Protein AF-A0A0K8TQ67-F1 (afdb_monomer_lite)

Sequence (113 aa):
MLVRFAVKTGIAAAAFYEIKHLGVWGSSYQTEKLSKEICGLTSPYVAKVKKTLDMPLLPKTGEMRFLAKHYYNAGVKNTVHFVYMLPCYAGQMMKKAKDAITQSTEPKANNPK

Structure (mmCIF, N/CA/C/O backbone):
data_AF-A0A0K8TQ67-F1
#
_entry.id   AF-A0A0K8TQ67-F1
#
loop_
_atom_site.group_PDB
_atom_site.id
_atom_site.type_symbol
_atom_site.label_atom_id
_atom_site.label_alt_id
_atom_site.label_comp_id
_atom_site.label_asym_id
_atom_site.label_entity_id
_atom_site.label_seq_id
_atom_site.pdbx_PDB_ins_code
_atom_site.Cartn_x
_atom_site.Cartn_y
_atom_site.Cartn_z
_atom_site.occupancy
_atom_site.B_iso_or_equiv
_atom_site.auth_seq_id
_atom_site.auth_comp_id
_atom_site.auth_asym_id
_atom_site.auth_atom_id
_atom_site.pdbx_PDB_model_num
ATOM 1 N N . MET A 1 1 ? 4.711 8.947 -25.640 1.00 65.12 1 MET A N 1
ATOM 2 C CA . MET A 1 1 ? 4.765 8.494 -24.226 1.00 65.12 1 MET A CA 1
ATOM 3 C C . MET A 1 1 ? 4.092 9.474 -23.260 1.00 65.12 1 MET A C 1
ATOM 5 O O . MET A 1 1 ? 3.269 9.023 -22.475 1.00 65.12 1 MET A O 1
ATOM 9 N N . LEU A 1 2 ? 4.348 10.786 -23.357 1.00 74.06 2 LEU A N 1
ATOM 10 C CA . LEU A 1 2 ? 3.777 11.813 -22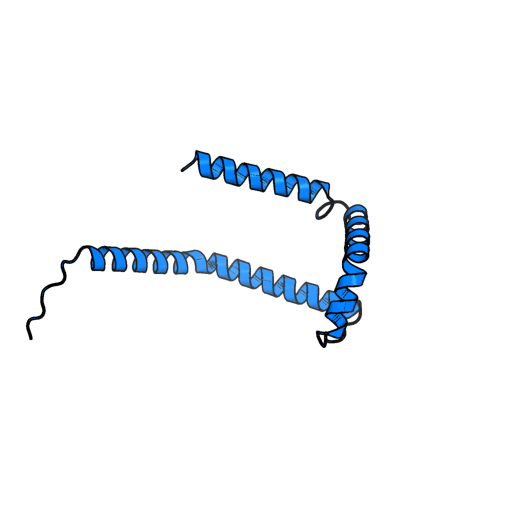.464 1.00 74.06 2 LEU A CA 1
ATOM 11 C C . LEU A 1 2 ? 2.239 11.890 -22.459 1.00 74.06 2 LEU A C 1
ATOM 13 O O . LEU A 1 2 ? 1.644 11.958 -21.393 1.00 74.06 2 LEU A O 1
ATOM 17 N N . VAL A 1 3 ? 1.583 11.781 -23.619 1.00 83.25 3 VAL A N 1
ATOM 18 C CA . VAL A 1 3 ? 0.106 11.818 -23.704 1.00 83.25 3 VAL A CA 1
ATOM 19 C C . VAL A 1 3 ? -0.537 10.644 -22.958 1.00 83.25 3 VAL A C 1
ATOM 21 O O . VAL A 1 3 ? -1.484 10.825 -22.204 1.00 83.25 3 VAL A O 1
ATOM 24 N N . ARG A 1 4 ? 0.016 9.430 -23.090 1.00 79.12 4 ARG A N 1
ATOM 25 C CA . ARG A 1 4 ? -0.483 8.249 -22.359 1.00 79.12 4 ARG A CA 1
ATOM 26 C C . ARG A 1 4 ? -0.263 8.383 -20.854 1.00 79.12 4 ARG A C 1
ATOM 28 O O . ARG A 1 4 ? -1.087 7.901 -20.086 1.00 79.12 4 ARG A O 1
ATOM 35 N N . PHE A 1 5 ? 0.833 9.021 -20.444 1.00 85.81 5 PHE A N 1
ATOM 36 C CA . PHE A 1 5 ? 1.092 9.325 -19.042 1.00 85.81 5 PHE A CA 1
ATOM 37 C C . PHE A 1 5 ? 0.074 10.338 -18.508 1.00 85.81 5 PHE A C 1
ATOM 39 O O . PHE A 1 5 ? -0.581 10.031 -17.524 1.00 85.81 5 PHE A O 1
ATOM 46 N N . ALA A 1 6 ? -0.153 11.451 -19.215 1.00 85.25 6 ALA A N 1
ATOM 47 C CA . ALA A 1 6 ? -1.128 12.480 -18.848 1.00 85.25 6 ALA A CA 1
ATOM 48 C C . ALA A 1 6 ? -2.564 11.938 -18.745 1.00 85.25 6 ALA A C 1
ATOM 50 O O . ALA A 1 6 ? -3.293 12.265 -17.814 1.00 85.25 6 ALA A O 1
ATOM 51 N N . VAL A 1 7 ? -2.964 11.061 -19.670 1.00 88.06 7 VAL A N 1
ATOM 52 C CA . VAL A 1 7 ? -4.278 10.403 -19.614 1.00 88.06 7 VAL A CA 1
ATOM 53 C C . VAL A 1 7 ? -4.374 9.491 -18.389 1.00 88.06 7 VAL A C 1
ATOM 55 O O . VAL A 1 7 ? -5.354 9.549 -17.652 1.00 88.06 7 VAL A O 1
ATOM 58 N N . LYS A 1 8 ? -3.348 8.675 -18.120 1.00 87.94 8 LYS A N 1
ATOM 59 C CA . LYS A 1 8 ? -3.339 7.785 -16.949 1.00 87.94 8 LYS A CA 1
ATOM 60 C C . LYS A 1 8 ? -3.314 8.554 -15.628 1.00 87.94 8 LYS A C 1
ATOM 62 O O . LYS A 1 8 ? -4.016 8.163 -14.699 1.00 87.94 8 LYS A O 1
ATOM 67 N N . THR A 1 9 ? -2.542 9.634 -15.538 1.00 84.81 9 THR A N 1
ATOM 68 C CA . THR A 1 9 ? -2.508 10.485 -14.344 1.00 84.81 9 THR A CA 1
ATOM 69 C C . THR A 1 9 ? -3.809 11.254 -14.171 1.00 84.81 9 THR A C 1
ATOM 71 O O . THR A 1 9 ? -4.268 11.374 -13.043 1.00 84.81 9 THR A O 1
ATOM 74 N N . GLY A 1 10 ? -4.446 11.700 -15.257 1.00 86.00 10 GLY A N 1
ATOM 75 C CA . GLY A 1 10 ? -5.773 12.318 -15.221 1.00 86.00 10 GLY A CA 1
ATOM 76 C C . GLY A 1 10 ? -6.843 11.371 -14.678 1.00 86.00 10 GLY A C 1
ATOM 77 O O . GLY A 1 10 ? -7.584 11.741 -13.772 1.00 86.00 10 GLY A O 1
ATOM 78 N N . ILE A 1 11 ? -6.869 10.120 -15.152 1.00 88.44 11 ILE A N 1
ATOM 79 C CA . ILE A 1 11 ? -7.787 9.087 -14.638 1.00 88.44 11 ILE A CA 1
ATOM 80 C C . ILE A 1 11 ? -7.512 8.803 -13.156 1.00 88.44 11 ILE A C 1
ATOM 82 O O . ILE A 1 11 ? -8.444 8.744 -12.357 1.00 88.44 11 ILE A O 1
ATOM 86 N N . ALA A 1 12 ? -6.241 8.661 -12.772 1.00 83.62 12 ALA A N 1
ATOM 87 C CA . ALA A 1 12 ? -5.872 8.442 -11.378 1.00 83.62 12 ALA A CA 1
ATOM 88 C C . ALA A 1 12 ? -6.288 9.626 -10.489 1.00 83.62 12 ALA A C 1
ATOM 90 O O . ALA A 1 12 ? -6.867 9.414 -9.429 1.00 83.62 12 ALA A O 1
ATOM 91 N N . ALA A 1 13 ? -6.051 10.864 -10.927 1.00 80.06 13 ALA A N 1
ATOM 92 C CA . ALA A 1 13 ? -6.424 12.069 -10.192 1.00 80.06 13 ALA A CA 1
ATOM 93 C C . ALA A 1 13 ? -7.945 12.203 -10.031 1.00 80.06 13 ALA A C 1
ATOM 95 O O . ALA A 1 13 ? -8.409 12.526 -8.940 1.00 80.06 13 ALA A O 1
ATOM 96 N N . ALA A 1 14 ? -8.717 11.895 -11.078 1.00 78.50 14 ALA A N 1
ATOM 97 C CA . ALA A 1 14 ? -10.176 11.870 -11.012 1.00 78.50 14 ALA A CA 1
ATOM 98 C C . ALA A 1 14 ? -10.672 10.818 -10.007 1.00 78.50 14 ALA A C 1
ATOM 100 O O . ALA A 1 14 ? -11.478 11.131 -9.135 1.00 78.50 14 ALA A O 1
ATOM 101 N N . ALA A 1 15 ? -10.118 9.602 -10.051 1.00 80.69 15 ALA A N 1
ATOM 102 C CA . ALA A 1 15 ? -10.437 8.560 -9.076 1.00 80.69 15 ALA A CA 1
ATOM 103 C C . ALA A 1 15 ? -10.089 8.992 -7.641 1.00 80.69 15 ALA A C 1
ATOM 105 O O . ALA A 1 15 ? -10.882 8.797 -6.725 1.00 80.69 15 ALA A O 1
ATOM 106 N N . PHE A 1 16 ? -8.935 9.631 -7.438 1.00 76.81 16 PHE A N 1
ATOM 107 C CA . PHE A 1 16 ? -8.545 10.178 -6.136 1.00 76.81 16 PHE A CA 1
ATOM 108 C C . PHE A 1 16 ? -9.498 11.271 -5.641 1.00 76.81 16 PHE A C 1
ATOM 110 O O . PHE A 1 16 ? -9.796 11.323 -4.446 1.00 76.81 16 PHE A O 1
ATOM 117 N N . TYR A 1 17 ? -9.978 12.135 -6.534 1.00 78.06 17 TYR A N 1
ATOM 118 C CA . TYR A 1 17 ? -10.929 13.188 -6.193 1.00 78.06 17 TYR A CA 1
ATOM 119 C C . TYR A 1 17 ? -12.277 12.606 -5.750 1.00 78.06 17 TYR A C 1
ATOM 121 O O . TYR A 1 17 ? -12.794 12.994 -4.703 1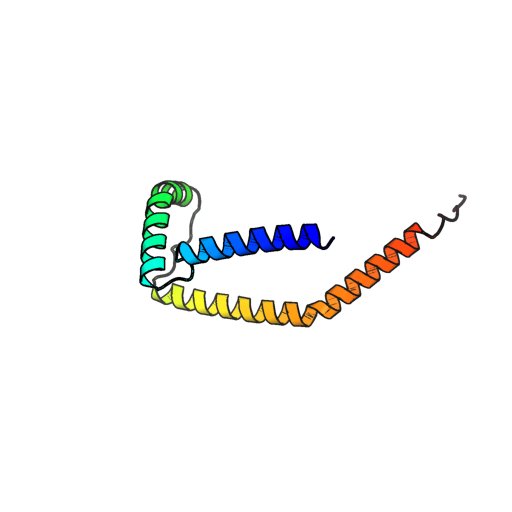.00 78.06 17 TYR A O 1
ATOM 129 N N . GLU A 1 18 ? -12.779 11.604 -6.471 1.00 72.50 18 GLU A N 1
ATOM 130 C CA . GLU A 1 18 ? -13.994 10.869 -6.103 1.00 72.50 18 GLU A CA 1
ATOM 131 C C . GLU A 1 18 ? -13.837 10.134 -4.766 1.00 72.50 18 GLU A C 1
ATOM 133 O O . GLU A 1 18 ? -14.684 10.249 -3.884 1.00 72.50 18 GLU A O 1
ATOM 138 N N . ILE A 1 19 ? -12.708 9.455 -4.542 1.00 70.31 19 ILE A N 1
ATOM 139 C CA . ILE A 1 19 ? -12.410 8.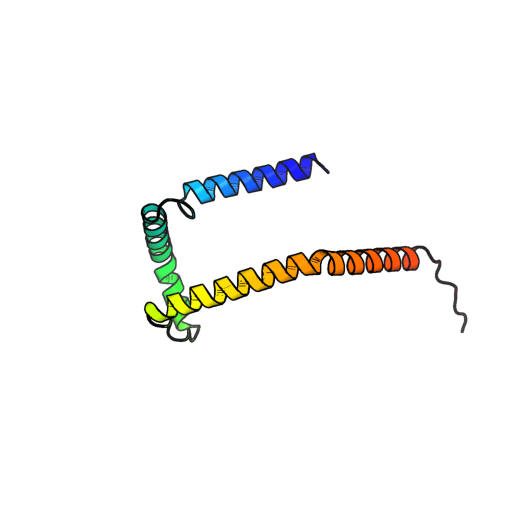777 -3.266 1.00 70.31 19 ILE A CA 1
ATOM 140 C C . ILE A 1 19 ? -12.383 9.777 -2.099 1.00 70.31 19 ILE A C 1
ATOM 142 O O . ILE A 1 19 ? -12.833 9.465 -0.991 1.00 70.31 19 ILE A O 1
ATOM 146 N N . LYS A 1 20 ? -11.875 10.991 -2.331 1.00 69.44 20 LYS A N 1
ATOM 147 C CA . LYS A 1 20 ? -11.903 12.067 -1.337 1.00 69.44 20 LYS A CA 1
ATOM 148 C C . LYS A 1 20 ? -13.332 12.558 -1.087 1.00 69.44 20 LYS A C 1
ATOM 150 O O . LYS A 1 20 ? -13.697 12.743 0.073 1.00 69.44 20 LYS A O 1
ATOM 155 N N . HIS A 1 21 ? -14.130 12.731 -2.139 1.00 66.44 21 HIS A N 1
ATOM 156 C CA . HIS A 1 21 ? -15.521 13.181 -2.047 1.00 66.44 21 HIS A CA 1
ATOM 157 C C . HIS A 1 21 ? -16.433 12.152 -1.359 1.00 66.44 21 HIS A C 1
ATOM 159 O O . HIS A 1 21 ? -17.307 12.520 -0.579 1.00 66.44 21 HIS A O 1
ATOM 165 N N . LEU A 1 22 ? -16.164 10.858 -1.550 1.00 63.06 22 LEU A N 1
ATOM 166 C CA . LEU A 1 22 ? -16.820 9.755 -0.841 1.00 63.06 22 LEU A CA 1
ATOM 167 C C . LEU A 1 22 ? -16.531 9.748 0.670 1.00 63.06 22 LEU A C 1
ATOM 169 O O . LEU A 1 22 ? -17.125 8.969 1.407 1.00 63.06 22 LEU A O 1
ATOM 173 N N . GLY A 1 23 ? -15.636 10.610 1.159 1.00 58.25 23 GLY A N 1
ATOM 174 C CA . GLY A 1 23 ? -15.358 10.745 2.585 1.00 58.25 23 GLY A CA 1
ATOM 175 C C . GLY A 1 23 ? -14.427 9.665 3.135 1.00 58.25 23 GLY A C 1
ATOM 176 O O . GLY A 1 23 ? -14.259 9.580 4.349 1.00 58.25 23 GLY A O 1
ATOM 177 N N . VAL A 1 24 ? -13.765 8.880 2.274 1.00 60.78 24 VAL A N 1
ATOM 178 C CA . VAL A 1 24 ? -12.747 7.888 2.684 1.00 60.78 24 VAL A CA 1
ATOM 179 C C . VAL A 1 24 ? -11.582 8.563 3.420 1.00 60.78 24 VAL A C 1
ATOM 181 O O . VAL A 1 24 ? -11.039 8.006 4.367 1.00 60.78 24 VAL A O 1
ATOM 184 N N . TRP A 1 25 ? -11.250 9.792 3.014 1.00 63.66 25 TRP A N 1
ATOM 185 C CA . TRP A 1 25 ? -10.249 10.665 3.645 1.00 63.66 25 TRP A CA 1
ATOM 186 C C . TRP A 1 25 ? -10.873 11.971 4.171 1.00 63.66 25 TRP A C 1
ATOM 188 O O . TRP A 1 25 ? -10.188 12.987 4.294 1.00 63.66 25 TRP A O 1
ATOM 198 N N . GLY A 1 26 ? -12.194 11.967 4.380 1.00 64.06 26 GLY A N 1
ATOM 199 C CA . GLY A 1 26 ? -12.972 13.113 4.849 1.00 64.06 26 GLY A CA 1
ATOM 200 C C . GLY A 1 26 ? -12.921 13.271 6.369 1.00 64.06 26 GLY A C 1
ATOM 201 O O . GLY A 1 26 ? -12.016 12.775 7.039 1.00 64.06 26 GLY A O 1
ATOM 202 N N . SER A 1 27 ? -13.903 13.970 6.938 1.00 66.19 27 SER A N 1
ATOM 203 C CA . SER A 1 27 ? -14.023 14.047 8.397 1.00 66.19 27 SER A CA 1
ATOM 204 C C . SER A 1 27 ? -14.401 12.684 8.985 1.00 66.19 27 SER A C 1
ATOM 206 O O . SER A 1 27 ? -15.075 11.881 8.338 1.00 66.19 27 SER A O 1
ATOM 208 N N . SER A 1 28 ? -14.031 12.444 10.246 1.00 63.38 28 SER A N 1
ATOM 209 C CA . SER A 1 28 ? -14.308 11.194 10.972 1.00 63.38 28 SER A CA 1
ATOM 210 C C . SER A 1 28 ? -15.779 10.769 10.875 1.00 63.38 28 SER A C 1
ATOM 212 O O . SER A 1 28 ? -16.083 9.587 10.761 1.00 63.38 28 SER A O 1
ATOM 214 N N . TYR A 1 29 ? -16.685 11.751 10.859 1.00 67.19 29 TYR A N 1
ATOM 215 C CA . TYR A 1 29 ? -18.126 11.558 10.720 1.00 67.19 29 TYR A CA 1
ATOM 216 C C . TYR A 1 29 ? -18.534 11.021 9.337 1.00 67.19 29 TYR A C 1
ATOM 218 O O . TYR A 1 29 ? -19.355 10.108 9.239 1.00 67.19 29 TYR A O 1
ATOM 226 N N . GLN A 1 30 ? -17.952 11.555 8.259 1.00 66.00 30 GLN A N 1
ATOM 227 C CA . GLN A 1 30 ? -18.244 11.104 6.895 1.00 66.00 30 GLN A CA 1
ATOM 228 C C . GLN A 1 30 ? -17.709 9.691 6.649 1.00 66.00 30 GLN A C 1
ATOM 230 O O . GLN A 1 30 ? -18.419 8.854 6.092 1.00 66.00 30 GLN A O 1
ATOM 235 N N . THR A 1 31 ? -16.499 9.400 7.131 1.00 65.50 31 THR A N 1
ATOM 236 C CA . THR A 1 31 ? -15.903 8.063 7.031 1.00 65.50 31 THR A CA 1
ATOM 237 C C . THR A 1 31 ? -16.686 7.031 7.846 1.00 65.50 31 THR A C 1
ATOM 239 O O . THR A 1 31 ? -16.876 5.905 7.388 1.00 65.50 31 THR A O 1
ATOM 242 N N . GLU A 1 32 ? -17.191 7.396 9.031 1.00 64.81 32 GLU A N 1
ATOM 243 C CA . GLU A 1 32 ? -18.024 6.504 9.847 1.00 64.81 32 GLU A CA 1
ATOM 244 C C . GLU A 1 32 ? -19.357 6.182 9.159 1.00 64.81 32 GLU A C 1
ATOM 246 O O . GLU A 1 32 ? -19.773 5.019 9.138 1.00 64.81 32 GLU A O 1
ATOM 251 N N . LYS A 1 33 ? -20.006 7.186 8.553 1.00 73.25 33 LYS A N 1
ATOM 252 C CA . LYS A 1 33 ? -21.250 6.998 7.795 1.00 73.25 33 LYS A CA 1
ATOM 253 C C . LYS A 1 33 ? -21.039 6.060 6.604 1.00 73.25 33 LYS A C 1
ATOM 255 O O . LYS A 1 33 ? -21.772 5.081 6.478 1.00 73.25 33 LYS A O 1
ATOM 260 N N . LEU A 1 34 ? -19.999 6.306 5.804 1.00 70.75 34 LEU A N 1
ATOM 261 C CA . LEU A 1 34 ? -19.635 5.453 4.669 1.00 70.75 34 LEU A CA 1
ATOM 262 C C . LEU A 1 34 ? -19.308 4.021 5.121 1.00 70.75 34 LEU A C 1
ATOM 264 O O . LEU A 1 34 ? -19.765 3.052 4.521 1.00 70.75 34 LEU A O 1
ATOM 268 N N . SER A 1 35 ? -18.547 3.872 6.208 1.00 63.19 35 SER A N 1
ATOM 269 C CA . SER A 1 35 ? -18.182 2.563 6.760 1.00 63.19 35 SER A CA 1
ATOM 270 C C . SER A 1 35 ? -19.409 1.760 7.192 1.00 63.19 35 SER A C 1
ATOM 272 O O . SER A 1 35 ? -19.515 0.577 6.867 1.00 63.19 35 SER A O 1
ATOM 274 N N . LYS A 1 36 ? -20.373 2.396 7.870 1.00 73.69 36 LYS A N 1
ATOM 275 C CA . LYS A 1 36 ? -21.639 1.759 8.264 1.00 73.69 36 LYS A CA 1
ATOM 276 C C . LYS A 1 36 ? -22.471 1.335 7.056 1.00 73.69 36 LYS A C 1
ATOM 278 O O . LYS A 1 36 ? -23.026 0.240 7.066 1.00 73.69 36 LYS A O 1
ATOM 283 N N . GLU A 1 37 ? -22.525 2.163 6.020 1.00 77.19 37 GLU A N 1
ATOM 284 C CA . GLU A 1 37 ? -23.272 1.890 4.790 1.00 77.19 37 GLU A CA 1
ATOM 285 C C . GLU A 1 37 ? -22.659 0.719 4.004 1.00 77.19 37 GLU A C 1
ATOM 287 O O . GLU A 1 37 ? -23.355 -0.240 3.660 1.00 77.19 37 GLU A O 1
ATOM 292 N N . ILE A 1 38 ? -21.332 0.711 3.843 1.00 72.75 38 ILE A N 1
ATOM 293 C CA . ILE A 1 38 ? -20.592 -0.404 3.237 1.00 72.75 38 ILE A CA 1
ATOM 294 C C . ILE A 1 38 ? -20.735 -1.672 4.085 1.00 72.75 38 ILE A C 1
ATOM 296 O O . ILE A 1 38 ? -21.012 -2.743 3.546 1.00 72.75 38 ILE A O 1
ATOM 300 N N . CYS A 1 39 ? -20.597 -1.583 5.410 1.00 68.00 39 CYS A N 1
ATOM 301 C CA . CYS A 1 39 ? -20.793 -2.734 6.292 1.00 68.00 39 CYS A CA 1
ATOM 302 C C . CYS A 1 39 ? -22.219 -3.281 6.189 1.00 68.00 39 CYS A C 1
ATOM 304 O O . CYS A 1 39 ? -22.384 -4.497 6.164 1.00 68.00 39 CYS A O 1
ATOM 306 N N . GLY A 1 40 ? -23.233 -2.421 6.065 1.00 71.56 40 GLY A N 1
ATOM 307 C CA . GLY A 1 40 ? -24.621 -2.828 5.842 1.00 71.56 40 GLY A CA 1
ATOM 308 C C . GLY A 1 40 ? -24.801 -3.612 4.541 1.00 71.56 40 GLY A C 1
ATOM 309 O O . GLY A 1 40 ? -25.388 -4.694 4.555 1.00 71.56 40 GLY A O 1
ATOM 310 N N . LEU A 1 41 ? -24.220 -3.124 3.441 1.00 73.25 41 LEU A N 1
ATOM 311 C CA . LEU A 1 41 ? -24.268 -3.784 2.129 1.00 73.25 41 LEU A CA 1
ATOM 312 C C . LEU A 1 41 ? -23.468 -5.096 2.087 1.00 73.25 41 LEU A C 1
ATOM 314 O O . LEU A 1 41 ? -23.860 -6.051 1.417 1.00 73.25 41 LEU A O 1
ATOM 318 N N . THR A 1 42 ? -22.356 -5.161 2.821 1.00 65.38 42 THR A N 1
ATOM 319 C CA . THR A 1 42 ? -21.453 -6.323 2.810 1.00 65.38 42 THR A CA 1
ATOM 320 C C . THR A 1 42 ? -21.845 -7.376 3.856 1.00 65.38 42 THR A C 1
ATOM 322 O O . THR A 1 42 ? -21.496 -8.544 3.705 1.00 65.38 42 THR A O 1
ATOM 325 N N . SER A 1 43 ? -22.619 -7.004 4.884 1.00 65.19 43 SER A N 1
ATOM 326 C CA . SER A 1 43 ? -23.100 -7.871 5.974 1.00 65.19 43 SER A CA 1
ATOM 327 C C . SER A 1 43 ? -23.655 -9.236 5.521 1.00 65.19 43 SER A C 1
ATOM 329 O O . SER A 1 43 ? -23.178 -10.258 6.031 1.00 65.19 43 SER A O 1
ATOM 331 N N . PRO A 1 44 ? -24.571 -9.331 4.531 1.00 68.00 44 PRO A N 1
ATOM 332 C CA . PRO A 1 44 ? -25.099 -10.630 4.101 1.00 68.00 44 PRO A CA 1
ATOM 333 C C . PRO A 1 44 ? -24.038 -11.529 3.444 1.00 68.00 44 PRO A C 1
ATOM 335 O O . PRO A 1 44 ? -24.088 -12.753 3.579 1.00 68.00 44 PRO A O 1
ATOM 338 N N . TYR A 1 45 ? -23.039 -10.942 2.779 1.00 64.88 45 TYR A N 1
ATOM 339 C CA . TYR A 1 45 ? -21.948 -11.679 2.136 1.00 64.88 45 TYR A CA 1
ATOM 340 C C . TYR A 1 45 ? -20.862 -12.079 3.137 1.00 64.88 45 TYR A C 1
ATOM 342 O O . TYR A 1 45 ? -20.380 -13.210 3.100 1.00 64.88 45 TYR A O 1
ATOM 350 N N . VAL A 1 46 ? -20.540 -11.204 4.093 1.00 63.56 46 VAL A N 1
ATOM 351 C CA . VAL A 1 46 ? -19.611 -11.503 5.193 1.00 63.56 46 VAL A CA 1
ATOM 352 C C . VAL A 1 46 ? -20.155 -12.633 6.063 1.00 63.56 46 VAL A C 1
ATOM 354 O O . VAL A 1 46 ? -19.390 -13.509 6.450 1.00 63.56 46 VAL A O 1
ATOM 357 N N . ALA A 1 47 ? -21.466 -12.691 6.312 1.00 63.56 47 ALA A N 1
ATOM 358 C CA . ALA A 1 47 ? -22.085 -13.803 7.037 1.00 63.56 47 ALA A CA 1
ATOM 359 C C . ALA A 1 47 ? -21.928 -15.152 6.308 1.00 63.56 47 ALA A C 1
ATOM 361 O O . ALA A 1 47 ? -21.750 -16.189 6.950 1.00 63.56 47 ALA A O 1
ATOM 362 N N . LYS A 1 48 ? -21.952 -15.140 4.969 1.00 64.12 48 LYS A N 1
ATOM 363 C CA . LYS A 1 48 ? -21.753 -16.332 4.133 1.00 64.12 48 LYS A CA 1
ATOM 364 C C . LYS A 1 48 ? -20.284 -16.766 4.105 1.00 64.12 48 LYS A C 1
ATOM 366 O O . LYS A 1 48 ? -20.007 -17.954 4.202 1.00 64.12 48 LYS A O 1
ATOM 371 N N . VAL A 1 49 ? -19.356 -15.811 4.050 1.00 61.84 49 VAL A N 1
ATOM 372 C CA . VAL A 1 49 ? -17.902 -16.059 4.069 1.00 61.84 49 VAL A CA 1
ATOM 373 C C . VAL A 1 49 ? -17.417 -16.495 5.455 1.00 61.84 49 VAL A C 1
ATOM 375 O O . VAL A 1 49 ? -16.609 -17.411 5.556 1.00 61.84 49 VAL A O 1
ATOM 378 N N . LYS A 1 50 ? -17.966 -15.920 6.531 1.00 59.59 50 LYS A N 1
ATOM 379 C CA . LYS A 1 50 ? -17.654 -16.288 7.922 1.00 59.59 50 LYS A CA 1
ATOM 380 C C . LYS A 1 50 ? -18.087 -17.717 8.278 1.00 59.59 50 LYS A C 1
ATOM 382 O O . LYS A 1 50 ? -17.580 -18.276 9.238 1.00 59.59 50 LYS A O 1
ATOM 387 N N . LYS A 1 51 ? -19.018 -18.311 7.522 1.00 61.72 51 LYS A N 1
ATOM 388 C CA . LYS A 1 51 ? -19.370 -19.736 7.650 1.00 61.72 51 LYS A CA 1
ATOM 389 C C . LYS A 1 51 ? -18.380 -20.673 6.953 1.00 61.72 51 LYS A C 1
ATOM 391 O O . LYS A 1 51 ? -18.346 -21.845 7.299 1.00 61.72 51 LYS A O 1
ATOM 396 N N . THR A 1 52 ? -17.621 -20.178 5.976 1.00 60.56 52 THR A N 1
ATOM 397 C CA . THR A 1 52 ? -16.712 -20.994 5.151 1.00 60.56 52 THR A CA 1
ATOM 398 C C . THR A 1 52 ? -15.247 -20.815 5.546 1.00 60.56 52 THR A C 1
ATOM 400 O O . THR A 1 52 ? -14.449 -21.723 5.347 1.00 60.56 52 THR A O 1
ATOM 403 N N . LEU A 1 53 ? -14.883 -19.664 6.114 1.00 55.38 53 LEU A N 1
ATOM 404 C CA . LEU A 1 53 ? -13.586 -19.453 6.745 1.00 55.38 53 LEU A CA 1
ATOM 405 C C . LEU A 1 53 ? -13.735 -19.540 8.263 1.00 55.38 53 LEU A C 1
ATOM 407 O O . LEU A 1 53 ? -14.482 -18.752 8.843 1.00 55.38 53 LEU A O 1
ATOM 411 N N . ASP A 1 54 ? -12.960 -20.430 8.889 1.00 53.62 54 ASP A N 1
ATOM 412 C CA . ASP A 1 54 ? -12.633 -20.379 10.319 1.00 53.62 54 ASP A CA 1
ATOM 413 C C . ASP A 1 54 ? -11.845 -19.090 10.585 1.00 53.62 54 ASP A C 1
ATOM 415 O O . ASP A 1 54 ? -10.615 -19.051 10.643 1.00 53.62 54 ASP A O 1
ATOM 419 N N . MET A 1 55 ? -12.567 -17.974 10.633 1.00 53.25 55 MET A N 1
ATOM 420 C CA . MET A 1 55 ? -11.989 -16.675 10.911 1.00 53.25 55 MET A CA 1
ATOM 421 C C . MET A 1 55 ? -11.624 -16.678 12.399 1.00 53.25 55 MET A C 1
ATOM 423 O O . MET A 1 55 ? -12.538 -16.770 13.229 1.00 53.25 55 MET A O 1
ATOM 427 N N . PRO A 1 56 ? -10.333 -16.582 12.768 1.00 55.66 56 PRO A N 1
ATOM 428 C CA . PRO A 1 56 ? -9.957 -16.494 14.169 1.00 55.66 56 PRO A CA 1
ATOM 429 C C . PRO A 1 56 ? -10.692 -15.308 14.793 1.00 55.66 56 PRO A C 1
ATOM 431 O O . PRO A 1 56 ? -10.878 -14.272 14.145 1.00 55.66 56 PRO A O 1
ATOM 434 N N . LEU A 1 57 ? -11.163 -15.490 16.030 1.00 56.53 57 LEU A N 1
ATOM 435 C CA . LEU A 1 57 ? -11.939 -14.485 16.749 1.00 56.53 57 LEU A CA 1
ATOM 436 C C . LEU A 1 57 ? -11.191 -13.147 16.669 1.00 56.53 57 LEU A C 1
ATOM 438 O O . LEU A 1 57 ? -10.064 -13.044 17.155 1.00 56.53 57 LEU A O 1
ATOM 442 N N . LEU A 1 58 ? -11.788 -12.148 16.006 1.00 56.06 58 LEU A N 1
ATOM 443 C CA . LEU A 1 58 ? -11.171 -10.829 15.914 1.00 56.06 58 LEU A CA 1
ATOM 444 C C . LEU A 1 58 ? -10.924 -10.331 17.344 1.00 56.06 58 LEU A C 1
ATOM 446 O O . LEU A 1 58 ? -11.839 -10.389 18.174 1.00 56.06 58 LEU A O 1
ATOM 450 N N . PRO A 1 59 ? -9.698 -9.887 17.643 1.00 56.19 59 PRO A N 1
ATOM 451 C CA . PRO A 1 59 ? -9.301 -9.572 19.001 1.00 56.19 59 PRO A CA 1
ATOM 452 C C . PRO A 1 59 ? -10.114 -8.367 19.509 1.00 56.19 59 PRO A C 1
ATOM 454 O O . PRO A 1 59 ? -10.563 -7.527 18.716 1.00 56.19 59 PRO A O 1
ATOM 457 N N . LYS A 1 60 ? -10.397 -8.304 20.819 1.00 60.44 60 LYS A N 1
ATOM 458 C CA . LYS A 1 60 ? -11.308 -7.282 21.386 1.00 60.44 60 LYS A CA 1
ATOM 459 C C . LYS A 1 60 ? -10.781 -5.880 21.045 1.00 60.44 60 LYS A C 1
ATOM 461 O O . LYS A 1 60 ? -9.586 -5.686 20.865 1.00 60.44 60 LYS A O 1
ATOM 466 N N . THR A 1 61 ? -11.654 -4.876 20.963 1.00 61.53 61 THR A N 1
ATOM 467 C CA . THR A 1 61 ? -11.357 -3.511 20.459 1.00 61.53 61 THR A CA 1
ATOM 468 C C . THR A 1 61 ? -10.053 -2.864 20.965 1.00 61.53 61 THR A C 1
ATOM 470 O O . THR A 1 61 ? -9.440 -2.089 20.229 1.00 61.53 61 THR A O 1
ATOM 473 N N . GLY A 1 62 ? -9.577 -3.194 22.172 1.00 61.25 62 GLY A N 1
ATOM 474 C CA . GLY A 1 62 ? -8.267 -2.762 22.684 1.00 61.25 62 GLY A CA 1
ATOM 475 C C . GLY A 1 62 ? -7.052 -3.369 21.958 1.00 61.25 62 GLY A C 1
ATOM 476 O O . GLY A 1 62 ? -6.064 -2.676 21.719 1.00 61.25 62 GLY A O 1
ATOM 477 N N . GLU A 1 63 ? -7.139 -4.626 21.536 1.00 61.47 63 GLU A N 1
ATOM 478 C CA . GLU A 1 63 ? -6.089 -5.379 20.838 1.00 61.47 63 GLU A CA 1
ATOM 479 C C . GLU A 1 63 ? -6.018 -5.026 19.341 1.00 61.47 63 GLU A C 1
ATOM 481 O O . GLU A 1 63 ? -4.936 -5.000 18.756 1.00 61.47 63 GLU A O 1
ATOM 486 N N . MET A 1 64 ? -7.141 -4.624 18.730 1.00 64.06 64 MET A N 1
ATOM 487 C CA . MET A 1 64 ? -7.167 -4.063 17.367 1.00 64.06 64 MET A CA 1
ATOM 488 C C . MET A 1 64 ? -6.299 -2.804 17.250 1.00 64.06 64 MET A C 1
ATOM 490 O O . MET A 1 64 ? -5.641 -2.578 16.235 1.00 64.06 64 MET A O 1
ATOM 494 N N . ARG A 1 65 ? -6.243 -1.992 18.313 1.00 63.34 65 ARG A N 1
ATOM 495 C CA . ARG A 1 65 ? -5.407 -0.785 18.370 1.00 63.34 65 ARG A CA 1
ATOM 496 C C . ARG A 1 65 ? -3.916 -1.124 18.455 1.00 63.34 65 ARG A C 1
ATOM 498 O O . ARG A 1 65 ? -3.091 -0.376 17.930 1.00 63.34 65 ARG A O 1
ATOM 505 N N . PHE A 1 66 ? -3.574 -2.244 19.091 1.00 66.94 66 PHE A N 1
ATOM 506 C CA . PHE A 1 66 ? -2.213 -2.775 19.117 1.00 66.94 66 PHE A CA 1
ATOM 507 C C . PHE A 1 66 ? -1.815 -3.333 17.748 1.00 66.94 66 PHE A C 1
ATOM 509 O O . PHE A 1 66 ? -0.759 -2.961 17.237 1.00 66.94 66 PHE A O 1
ATOM 516 N N . LEU A 1 67 ? -2.688 -4.121 17.108 1.00 68.88 67 LEU A N 1
ATOM 517 C CA . LEU A 1 67 ? -2.474 -4.599 15.739 1.00 68.88 67 LEU A CA 1
ATOM 518 C C . LEU A 1 67 ? -2.280 -3.437 14.765 1.00 68.88 67 LEU A C 1
ATOM 520 O O . LEU A 1 67 ? -1.310 -3.432 14.016 1.00 68.88 67 LEU A O 1
ATOM 524 N N . ALA A 1 68 ? -3.154 -2.430 14.799 1.00 70.56 68 ALA A N 1
ATOM 525 C CA . ALA A 1 68 ? -3.056 -1.276 13.912 1.00 70.56 68 ALA A CA 1
ATOM 526 C C . ALA A 1 68 ? -1.708 -0.557 14.068 1.00 70.56 68 ALA A C 1
ATOM 528 O O . ALA A 1 68 ? -1.052 -0.265 13.072 1.00 70.56 68 ALA A O 1
ATOM 529 N N . LYS A 1 69 ? -1.246 -0.337 15.307 1.00 71.06 69 LYS A N 1
ATOM 530 C CA . LYS A 1 69 ? 0.083 0.241 15.567 1.00 71.06 69 LYS A CA 1
ATOM 531 C C . LYS A 1 69 ? 1.215 -0.665 15.084 1.00 71.06 69 LYS A C 1
ATOM 533 O O . LYS A 1 69 ? 2.173 -0.173 14.494 1.00 71.06 69 LYS A O 1
ATOM 538 N N . HIS A 1 70 ? 1.112 -1.970 15.321 1.00 72.69 70 HIS A N 1
ATOM 539 C CA . HIS A 1 70 ? 2.130 -2.936 14.922 1.00 72.69 70 HIS A CA 1
ATOM 540 C C . HIS A 1 70 ? 2.267 -3.017 13.396 1.00 72.69 70 HIS A C 1
ATOM 542 O O . HIS A 1 70 ? 3.369 -2.864 12.873 1.00 72.69 70 HIS A O 1
ATOM 548 N N . TYR A 1 71 ? 1.152 -3.165 12.678 1.00 69.88 71 TYR A N 1
ATOM 549 C CA . TYR A 1 71 ? 1.129 -3.215 11.217 1.00 69.88 71 TYR A CA 1
ATOM 550 C C . TYR A 1 71 ? 1.487 -1.875 10.578 1.00 69.88 71 TYR A C 1
ATOM 552 O O . TYR A 1 71 ? 2.178 -1.862 9.563 1.00 69.88 71 TYR A O 1
ATOM 560 N N . TYR A 1 72 ? 1.098 -0.750 11.184 1.00 72.56 72 TYR A N 1
ATOM 561 C CA . TYR A 1 72 ? 1.537 0.567 10.726 1.00 72.56 72 TYR A CA 1
ATOM 562 C C . TYR A 1 72 ? 3.059 0.711 10.837 1.00 72.56 72 TYR A C 1
ATOM 564 O O . TYR A 1 72 ? 3.718 1.049 9.858 1.00 72.56 72 TYR A O 1
ATOM 572 N N . ASN A 1 73 ? 3.643 0.370 11.989 1.00 75.81 73 ASN A N 1
ATOM 573 C CA . ASN A 1 73 ? 5.092 0.439 12.182 1.00 75.81 73 ASN A CA 1
ATOM 574 C C . ASN A 1 73 ? 5.850 -0.538 11.275 1.00 75.81 73 ASN A C 1
ATOM 576 O O . ASN A 1 73 ? 6.879 -0.167 10.710 1.00 75.81 73 ASN A O 1
ATOM 580 N N . ALA A 1 74 ? 5.342 -1.760 11.099 1.00 75.38 74 ALA A N 1
ATOM 581 C CA . ALA A 1 74 ? 5.916 -2.730 10.172 1.00 75.38 74 ALA A CA 1
ATOM 582 C C . ALA A 1 74 ? 5.849 -2.219 8.724 1.00 75.38 74 ALA A C 1
ATOM 584 O O . ALA A 1 74 ? 6.849 -2.272 8.011 1.00 75.38 74 ALA A O 1
ATOM 585 N N . GLY A 1 75 ? 4.710 -1.653 8.315 1.00 74.12 75 GLY A N 1
ATOM 586 C CA . GLY A 1 75 ? 4.507 -1.086 6.984 1.00 74.12 75 GLY A CA 1
ATOM 587 C C . GLY A 1 75 ? 5.420 0.106 6.703 1.00 74.12 75 GLY A C 1
ATOM 588 O O . GLY A 1 75 ? 6.097 0.128 5.674 1.00 74.12 75 GLY A O 1
ATOM 589 N N . VAL A 1 76 ? 5.509 1.065 7.629 1.00 79.56 76 VAL A N 1
ATOM 590 C CA . VAL A 1 76 ? 6.401 2.231 7.498 1.00 79.56 76 VAL A CA 1
ATOM 591 C C . VAL A 1 76 ? 7.860 1.781 7.433 1.00 79.56 76 VAL A C 1
ATOM 593 O O . VAL A 1 76 ? 8.586 2.192 6.528 1.00 79.56 76 VAL A O 1
ATOM 596 N N . LYS A 1 77 ? 8.284 0.878 8.327 1.00 78.56 77 LYS A N 1
ATOM 597 C CA . LYS A 1 77 ? 9.662 0.370 8.355 1.00 78.56 77 LYS A CA 1
ATOM 598 C C . LYS A 1 77 ? 10.026 -0.361 7.060 1.00 78.56 77 LYS A C 1
ATOM 600 O O . LYS A 1 77 ? 11.085 -0.089 6.497 1.00 78.56 77 LYS A O 1
ATOM 605 N N . ASN A 1 78 ? 9.146 -1.226 6.553 1.00 73.88 78 ASN A N 1
ATOM 606 C CA . ASN A 1 78 ? 9.383 -1.925 5.288 1.00 73.88 78 ASN A CA 1
ATOM 607 C C . ASN A 1 78 ? 9.381 -0.983 4.087 1.00 73.88 78 ASN A C 1
ATOM 609 O O . ASN A 1 78 ? 10.196 -1.157 3.189 1.00 73.88 78 ASN A O 1
ATOM 613 N N . THR A 1 79 ? 8.500 0.017 4.060 1.00 77.75 79 THR A N 1
ATOM 614 C CA . THR A 1 79 ? 8.426 0.960 2.934 1.00 77.75 79 THR A CA 1
ATOM 615 C C . THR A 1 79 ? 9.684 1.818 2.863 1.00 77.75 79 THR A C 1
ATOM 617 O O . THR A 1 79 ? 10.277 1.948 1.795 1.00 77.75 79 THR A O 1
ATOM 620 N N . VAL A 1 80 ? 10.154 2.341 4.000 1.00 80.12 80 VAL A N 1
ATOM 621 C CA . VAL A 1 80 ? 11.420 3.091 4.064 1.00 80.12 80 VAL A CA 1
ATOM 622 C C . VAL A 1 80 ? 12.598 2.197 3.679 1.00 80.12 80 VAL A C 1
ATOM 624 O O . VAL A 1 80 ? 13.458 2.622 2.911 1.00 80.12 80 VAL A O 1
ATOM 627 N N . HIS A 1 81 ? 12.622 0.944 4.144 1.00 80.50 81 HIS A N 1
ATOM 628 C CA . HIS A 1 81 ? 13.672 -0.003 3.772 1.00 80.50 81 HIS A CA 1
ATOM 629 C C . HIS A 1 81 ? 13.650 -0.346 2.275 1.00 80.50 81 HIS A C 1
ATOM 631 O O . HIS A 1 81 ? 14.702 -0.399 1.642 1.00 80.50 81 HIS A O 1
ATOM 637 N N . PHE A 1 82 ? 12.466 -0.502 1.681 1.00 81.44 82 PHE A N 1
ATOM 638 C CA . PHE A 1 82 ? 12.310 -0.693 0.243 1.00 81.44 82 PHE A CA 1
ATOM 639 C C . PHE A 1 82 ? 12.834 0.513 -0.536 1.00 81.44 82 PHE A C 1
ATOM 641 O O . PHE A 1 82 ? 13.626 0.333 -1.455 1.00 81.44 82 PHE A O 1
ATOM 648 N N . VAL A 1 83 ? 12.467 1.736 -0.136 1.00 84.19 83 VAL A N 1
ATOM 649 C CA . VAL A 1 83 ? 12.963 2.969 -0.770 1.00 84.19 83 VAL A CA 1
ATOM 650 C C . VAL A 1 83 ? 14.481 3.092 -0.640 1.00 84.19 83 VAL A C 1
ATOM 652 O O . VAL A 1 83 ? 15.149 3.462 -1.600 1.00 84.19 83 VAL A O 1
ATOM 655 N N . TYR A 1 84 ? 15.039 2.719 0.509 1.00 82.44 84 TYR A N 1
ATOM 656 C CA . TYR A 1 84 ? 16.484 2.671 0.717 1.00 82.44 84 TYR A CA 1
ATOM 657 C C . TYR A 1 84 ? 17.177 1.640 -0.190 1.00 82.44 84 TYR A C 1
ATOM 659 O O . TYR A 1 84 ? 18.274 1.888 -0.683 1.00 82.44 84 TYR A O 1
ATOM 667 N N . MET A 1 85 ? 16.528 0.502 -0.453 1.00 86.00 85 MET A N 1
ATOM 668 C CA . MET A 1 85 ? 17.051 -0.569 -1.310 1.00 86.00 85 MET A CA 1
ATOM 669 C C . MET A 1 85 ? 16.748 -0.375 -2.806 1.00 86.00 85 MET A C 1
ATOM 671 O O . MET A 1 85 ? 17.342 -1.067 -3.637 1.00 86.00 85 MET A O 1
ATOM 675 N N . LEU A 1 86 ? 15.885 0.578 -3.182 1.00 83.56 86 LEU A N 1
ATOM 676 C CA . LEU A 1 86 ? 15.545 0.884 -4.579 1.00 83.56 86 LEU A CA 1
ATOM 677 C C . LEU A 1 86 ? 16.768 1.104 -5.485 1.00 83.56 86 LEU A C 1
ATOM 679 O O . LEU A 1 86 ? 16.758 0.555 -6.587 1.00 83.56 86 LEU A O 1
ATOM 683 N N . PRO A 1 87 ? 17.834 1.825 -5.077 1.00 77.38 87 PRO A N 1
ATOM 684 C CA . PRO A 1 87 ? 19.023 1.993 -5.912 1.00 77.38 87 PRO A CA 1
ATOM 685 C C . PRO A 1 87 ? 19.724 0.661 -6.213 1.00 77.38 87 PRO A C 1
ATOM 687 O O . PRO A 1 87 ? 20.185 0.440 -7.332 1.00 77.38 87 PRO A O 1
ATOM 690 N N . CYS A 1 88 ? 19.752 -0.258 -5.244 1.00 81.88 88 CYS A N 1
ATOM 691 C CA . CYS A 1 88 ? 20.331 -1.590 -5.415 1.00 81.88 88 CYS A CA 1
ATOM 692 C C . CYS A 1 88 ? 19.489 -2.435 -6.382 1.00 81.88 88 CYS A C 1
ATOM 694 O O . CYS A 1 88 ? 20.027 -3.027 -7.321 1.00 81.88 88 CYS A O 1
ATOM 696 N N . TYR A 1 89 ? 18.161 -2.422 -6.227 1.00 83.44 89 TYR A N 1
ATOM 697 C CA . TYR A 1 89 ? 17.254 -3.105 -7.154 1.00 83.44 89 TYR A CA 1
ATOM 698 C C . TYR A 1 89 ? 17.333 -2.533 -8.573 1.00 83.44 89 TYR A C 1
ATOM 700 O O . TYR A 1 89 ? 17.384 -3.297 -9.539 1.00 83.44 89 TYR A O 1
ATOM 708 N N . ALA A 1 90 ? 17.406 -1.208 -8.713 1.00 79.00 90 ALA A N 1
ATOM 709 C CA . ALA A 1 90 ? 17.564 -0.543 -10.001 1.00 79.00 90 ALA A CA 1
ATOM 710 C C . ALA A 1 90 ? 18.896 -0.919 -10.670 1.00 79.00 90 ALA A C 1
ATOM 712 O O . ALA A 1 90 ? 18.905 -1.270 -11.850 1.00 79.00 90 ALA A O 1
ATOM 713 N N . GLY A 1 91 ? 20.001 -0.936 -9.917 1.00 78.38 91 GLY A N 1
ATOM 714 C CA . GLY A 1 91 ? 21.311 -1.360 -10.419 1.00 78.38 91 GLY A CA 1
ATOM 715 C C . GLY A 1 91 ? 21.334 -2.822 -10.877 1.00 78.38 91 GLY A C 1
ATOM 716 O O . GLY A 1 91 ? 21.855 -3.129 -11.950 1.00 78.38 91 GLY A O 1
ATOM 717 N N . GLN A 1 92 ? 20.708 -3.728 -10.119 1.00 85.31 92 GLN A N 1
ATOM 718 C CA . GLN A 1 92 ? 20.583 -5.140 -10.503 1.00 85.31 92 GLN A CA 1
ATOM 719 C C . GLN A 1 92 ? 19.710 -5.332 -11.750 1.00 85.31 92 GLN A C 1
ATOM 721 O O . GLN A 1 92 ? 20.063 -6.113 -12.634 1.00 85.31 92 GLN A O 1
ATOM 726 N N . MET A 1 93 ? 18.590 -4.613 -11.844 1.00 78.88 93 MET A N 1
ATOM 727 C CA . MET A 1 93 ? 17.712 -4.629 -13.018 1.00 78.88 93 MET A CA 1
ATOM 728 C C . MET A 1 93 ? 18.432 -4.100 -14.261 1.00 78.88 93 MET A C 1
ATOM 730 O O . MET A 1 93 ? 18.349 -4.707 -15.326 1.00 78.88 93 MET A O 1
ATOM 734 N N . MET A 1 94 ? 19.190 -3.011 -14.120 1.00 82.44 94 MET A N 1
ATOM 735 C CA . MET A 1 94 ? 19.951 -2.414 -15.216 1.00 82.44 94 MET A CA 1
ATOM 736 C C . MET A 1 94 ? 21.091 -3.326 -15.683 1.00 82.44 94 MET A C 1
ATOM 738 O O . MET A 1 94 ? 21.315 -3.456 -16.886 1.00 82.44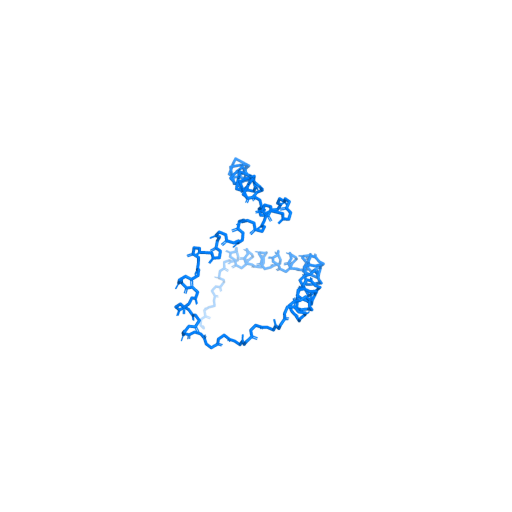 94 MET A O 1
ATOM 742 N N . LYS A 1 95 ? 21.755 -4.027 -14.754 1.00 81.75 95 LYS A N 1
ATOM 743 C CA . LYS A 1 95 ? 22.751 -5.053 -15.086 1.00 81.75 95 LYS A CA 1
ATOM 744 C C . LYS A 1 95 ? 22.124 -6.215 -15.860 1.00 81.75 95 LYS A C 1
ATOM 746 O O . LYS A 1 95 ? 22.603 -6.537 -16.938 1.00 81.75 95 LYS A O 1
ATOM 751 N N . LYS A 1 96 ? 20.996 -6.757 -15.391 1.00 83.88 96 LYS A N 1
ATOM 752 C CA . LYS A 1 96 ? 20.264 -7.822 -16.103 1.00 83.88 96 LYS A CA 1
ATOM 753 C C . LYS A 1 96 ? 19.800 -7.393 -17.495 1.00 83.88 96 LYS A C 1
ATOM 755 O O . LYS A 1 96 ? 19.878 -8.183 -18.428 1.00 83.88 96 LYS A O 1
ATOM 760 N N . ALA A 1 97 ? 19.334 -6.153 -17.644 1.00 82.56 97 ALA A N 1
ATOM 761 C CA . ALA A 1 97 ? 18.949 -5.615 -18.944 1.00 82.56 97 ALA A CA 1
ATOM 762 C C . ALA A 1 97 ? 20.153 -5.541 -19.897 1.00 82.56 97 ALA A C 1
ATOM 764 O O . ALA A 1 97 ? 20.050 -5.967 -21.045 1.00 82.56 97 ALA A O 1
ATOM 765 N N . LYS A 1 98 ? 21.310 -5.071 -19.413 1.00 82.25 98 LYS A N 1
ATOM 766 C CA . LYS A 1 98 ? 22.555 -5.050 -20.191 1.00 82.25 98 LYS A CA 1
ATOM 767 C C . LYS A 1 98 ? 23.015 -6.459 -20.577 1.00 82.25 98 LYS A C 1
ATOM 769 O O . LYS A 1 98 ? 23.376 -6.677 -21.733 1.00 82.25 98 LYS A O 1
ATOM 774 N N . ASP A 1 99 ? 22.980 -7.401 -19.641 1.00 86.00 99 ASP A N 1
ATOM 775 C CA . ASP A 1 99 ? 23.405 -8.782 -19.879 1.00 86.00 99 ASP A CA 1
ATOM 776 C C . ASP A 1 99 ? 22.497 -9.451 -20.928 1.00 86.00 99 ASP A C 1
ATOM 778 O O . ASP A 1 99 ? 22.994 -10.065 -21.868 1.00 86.00 99 ASP A O 1
ATOM 782 N N . ALA A 1 100 ? 21.178 -9.231 -20.861 1.00 82.38 100 ALA A N 1
ATOM 783 C CA . ALA A 1 100 ? 20.222 -9.739 -21.849 1.00 82.38 100 ALA A CA 1
ATOM 784 C C . ALA A 1 100 ? 20.404 -9.123 -23.251 1.00 82.38 100 ALA A C 1
ATOM 786 O O . ALA A 1 100 ? 20.280 -9.821 -24.260 1.00 82.38 100 ALA A O 1
ATOM 787 N N . ILE A 1 101 ? 20.711 -7.823 -23.336 1.00 82.25 101 ILE A N 1
ATOM 788 C CA . ILE A 1 101 ? 20.998 -7.149 -24.614 1.00 82.25 101 ILE A CA 1
ATOM 789 C C . ILE A 1 101 ? 22.303 -7.685 -25.214 1.00 82.25 101 ILE A C 1
ATOM 791 O O . ILE A 1 101 ? 22.356 -7.990 -26.402 1.00 82.25 101 ILE A O 1
ATOM 795 N N . THR A 1 102 ? 23.342 -7.864 -24.396 1.00 79.06 102 THR A N 1
ATOM 796 C CA . THR A 1 102 ? 24.626 -8.423 -24.855 1.00 79.06 102 THR A CA 1
ATOM 797 C C . THR A 1 102 ? 24.439 -9.855 -25.360 1.00 79.06 102 THR A C 1
ATOM 799 O O . THR A 1 102 ? 24.834 -10.167 -26.479 1.00 79.06 102 THR A O 1
ATOM 802 N N . GLN A 1 103 ? 23.719 -10.691 -24.606 1.00 82.12 103 GLN A N 1
ATOM 803 C CA . GLN A 1 103 ? 23.434 -12.083 -24.968 1.00 82.12 103 GLN A CA 1
ATOM 804 C C . GLN A 1 103 ? 22.577 -12.233 -26.239 1.00 82.12 103 GLN A C 1
ATOM 806 O O . GLN A 1 103 ? 22.643 -13.263 -26.904 1.00 82.12 103 GLN A O 1
ATOM 811 N N . SER A 1 104 ? 21.759 -11.233 -26.579 1.00 74.81 104 SER A N 1
ATOM 812 C CA . SER A 1 104 ? 20.962 -11.227 -27.817 1.00 74.81 104 SER A CA 1
ATOM 813 C C . SER A 1 104 ? 21.686 -10.604 -29.011 1.00 74.81 104 SER A C 1
ATOM 815 O O . SER A 1 104 ? 21.274 -10.832 -30.146 1.00 74.81 104 SER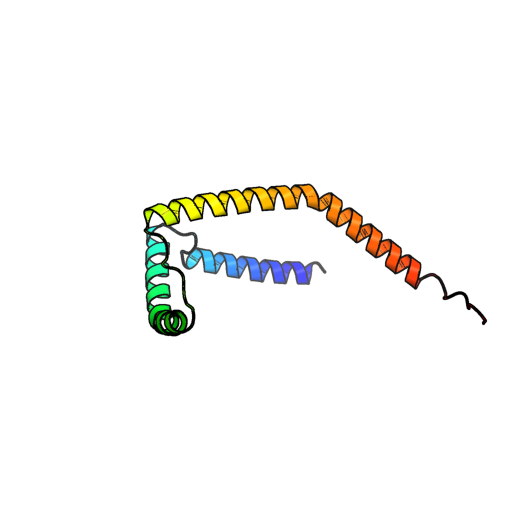 A O 1
ATOM 817 N N . THR A 1 105 ? 22.751 -9.836 -28.767 1.00 69.19 105 THR A N 1
ATOM 818 C CA . THR A 1 105 ? 23.559 -9.189 -29.813 1.00 69.19 105 THR A CA 1
ATOM 819 C C . THR A 1 105 ? 24.749 -10.056 -30.230 1.00 69.19 105 THR A C 1
ATOM 821 O O . THR A 1 105 ? 25.199 -9.966 -31.371 1.00 69.19 105 THR A O 1
ATOM 824 N N . GLU A 1 106 ? 25.246 -10.930 -29.350 1.00 62.28 106 GLU A N 1
ATOM 825 C CA . GLU A 1 106 ? 26.241 -11.935 -29.724 1.00 62.28 106 GLU A CA 1
ATOM 826 C C . GLU A 1 106 ? 25.605 -13.012 -30.627 1.00 62.28 106 GLU A C 1
ATOM 828 O O . GLU A 1 106 ? 24.632 -13.66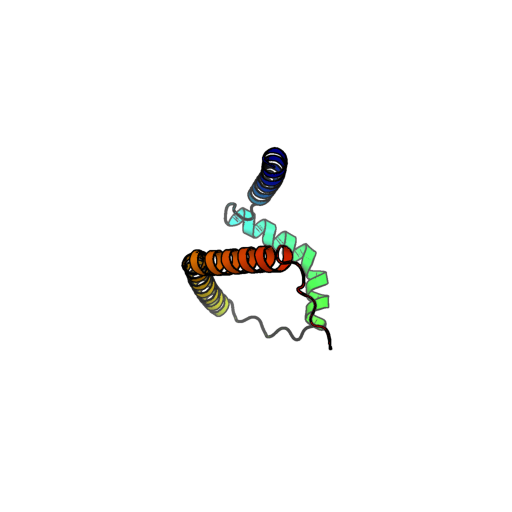3 -30.229 1.00 62.28 106 GLU A O 1
ATOM 833 N N . PRO A 1 107 ? 26.120 -13.239 -31.852 1.00 54.62 107 PRO A N 1
ATOM 834 C CA . PRO A 1 107 ? 25.683 -14.371 -32.652 1.00 54.62 107 PRO A CA 1
ATOM 835 C C . PRO A 1 107 ? 26.061 -15.648 -31.898 1.00 54.62 107 PRO A C 1
ATOM 837 O O . PRO A 1 107 ? 27.186 -15.761 -31.415 1.00 54.62 107 PRO A O 1
ATOM 840 N N . LYS A 1 108 ? 25.139 -16.619 -31.800 1.00 54.62 108 LYS A N 1
ATOM 841 C CA . LYS A 1 108 ? 25.459 -17.970 -31.316 1.00 54.62 108 LYS A CA 1
ATOM 842 C C . LYS A 1 108 ? 26.639 -18.498 -32.132 1.00 54.62 108 LYS A C 1
ATOM 844 O O . LYS A 1 108 ? 26.448 -18.971 -33.251 1.00 54.62 108 LYS A O 1
ATOM 849 N N . ALA A 1 109 ? 27.850 -18.402 -31.589 1.00 51.12 109 ALA A N 1
ATOM 850 C CA . ALA A 1 109 ? 29.000 -19.087 -32.138 1.00 51.12 109 ALA A CA 1
ATOM 851 C C . ALA A 1 109 ? 28.680 -20.580 -32.051 1.00 51.12 109 ALA A C 1
ATOM 853 O O . ALA A 1 109 ? 28.479 -21.130 -30.968 1.00 51.12 109 ALA A O 1
ATOM 854 N N . ASN A 1 110 ? 28.511 -21.184 -33.226 1.00 49.78 110 ASN A N 1
ATOM 855 C CA . ASN A 1 110 ? 28.372 -22.615 -33.425 1.00 49.78 110 ASN A CA 1
ATOM 856 C C . ASN A 1 110 ? 29.354 -23.365 -32.517 1.00 49.78 110 ASN A C 1
ATOM 858 O O . ASN A 1 110 ? 30.561 -23.228 -32.689 1.00 49.78 110 ASN A O 1
ATOM 862 N N . ASN A 1 111 ? 28.836 -24.199 -31.618 1.00 52.38 111 ASN A N 1
ATOM 863 C CA . ASN A 1 111 ? 29.574 -25.367 -31.153 1.00 52.38 111 ASN A CA 1
ATOM 864 C C . ASN A 1 111 ? 29.280 -26.494 -32.152 1.00 52.38 111 ASN A C 1
ATOM 866 O O . ASN A 1 111 ? 28.162 -27.023 -32.128 1.00 52.38 111 ASN A O 1
ATOM 870 N N . PRO A 1 112 ? 30.206 -26.857 -33.058 1.00 52.06 112 PRO A N 1
ATOM 871 C CA . PRO A 1 112 ? 30.139 -28.163 -33.683 1.00 52.06 112 PRO A CA 1
ATOM 872 C C . PRO A 1 112 ? 30.502 -29.234 -32.642 1.00 52.06 112 PRO A C 1
ATOM 874 O O . PRO A 1 112 ? 31.243 -28.973 -31.696 1.00 52.06 112 PRO A O 1
ATOM 877 N N . LYS A 1 113 ? 29.876 -30.398 -32.819 1.00 38.69 113 LYS A N 1
ATOM 878 C CA . LYS A 1 113 ? 30.000 -31.619 -32.015 1.00 38.69 113 LYS A CA 1
ATOM 879 C C . LYS A 1 113 ? 31.438 -32.083 -31.824 1.00 38.69 113 LYS A C 1
ATOM 881 O O . LYS A 1 113 ? 32.220 -31.926 -32.787 1.00 38.69 113 LYS A O 1
#

Organism: Tabanus bromius (NCBI:txid304241)

Secondary structure (DSSP, 8-state):
-HHHHHHHHHHHHHHHHHHHHTTTTS-HHHHHHHHHHHHHHHHHHHHHHHTTS----PPPHHHHHHHHHHHHHHHHHHHHHHHHHHHHHHHHHHHHHHHHHHHHHS-------

pLDDT: mean 70.99, std 10.58, range [38.69, 88.44]

Radius of gyration: 24.68 Å; chains: 1; bounding box: 55×46×56 Å

Foldseek 3Di:
DVVVVVVVVVVVVVVVVVCVVCCCVHPPVSVVVSVVVVCVVCVVVVVVVVVVDPDPDDDPPVVVVVVVVVVVVVVVVVVVVCVVCVVVVVVVVVVVVVVVVVVVPDDPPDDDD

InterPro domains:
  IPR026769 MICOS complex subunit Mic13 [PF15884] (20-92)
  IPR026769 MICOS complex subunit Mic13 [PTHR31816] (1-108)